Protein AF-A0A6L5Z300-F1 (afdb_monomer_lite)

Structure (mmCIF, N/CA/C/O backbone):
data_AF-A0A6L5Z300-F1
#
_entry.id   AF-A0A6L5Z300-F1
#
loop_
_atom_site.group_PDB
_atom_site.id
_atom_site.type_symbol
_atom_site.label_atom_id
_atom_site.label_alt_id
_atom_site.label_comp_id
_atom_site.label_asym_id
_atom_site.label_entity_id
_atom_site.label_seq_id
_atom_site.pdbx_PDB_ins_code
_atom_site.Cartn_x
_atom_site.Cartn_y
_atom_site.Cartn_z
_atom_site.occupancy
_atom_site.B_iso_or_equiv
_atom_site.auth_seq_id
_atom_site.auth_comp_id
_atom_site.auth_asym_id
_atom_site.auth_atom_id
_atom_site.pdbx_PDB_model_num
ATOM 1 N N . MET A 1 1 ? 49.599 -12.242 38.965 1.00 40.38 1 MET A N 1
ATOM 2 C CA . MET A 1 1 ? 49.206 -11.166 38.032 1.00 40.38 1 MET A CA 1
ATOM 3 C C . MET A 1 1 ? 47.710 -10.921 38.219 1.00 40.38 1 MET A C 1
ATOM 5 O O . MET A 1 1 ? 46.917 -11.765 37.831 1.00 40.38 1 MET A O 1
ATOM 9 N N . ARG A 1 2 ? 47.336 -9.874 38.972 1.00 37.72 2 ARG A N 1
ATOM 10 C CA . ARG A 1 2 ? 45.940 -9.503 39.277 1.00 37.72 2 ARG A CA 1
ATOM 11 C C . ARG A 1 2 ? 45.443 -8.568 38.175 1.00 37.72 2 ARG A C 1
ATOM 13 O O . ARG A 1 2 ? 46.034 -7.514 37.976 1.00 37.72 2 ARG A O 1
ATOM 20 N N . ILE A 1 3 ? 44.390 -8.968 37.476 1.00 44.03 3 ILE A N 1
ATOM 21 C CA . ILE A 1 3 ? 43.647 -8.115 36.544 1.00 44.03 3 ILE A CA 1
ATOM 22 C C . ILE A 1 3 ? 42.813 -7.115 37.351 1.00 44.03 3 ILE A C 1
ATOM 24 O O . ILE A 1 3 ? 42.129 -7.494 38.301 1.00 44.03 3 ILE A O 1
ATOM 28 N N . ALA A 1 4 ? 42.951 -5.834 37.015 1.00 45.03 4 ALA A N 1
ATOM 29 C CA . ALA A 1 4 ? 42.273 -4.726 37.672 1.00 45.03 4 ALA A CA 1
ATOM 30 C C . ALA A 1 4 ? 40.753 -4.804 37.454 1.00 45.03 4 ALA A C 1
ATOM 32 O O . ALA A 1 4 ? 40.287 -5.001 36.334 1.00 45.03 4 ALA A O 1
ATOM 33 N N . SER A 1 5 ? 39.986 -4.616 38.528 1.00 48.28 5 SER A N 1
ATOM 34 C CA . SER A 1 5 ? 38.552 -4.344 38.467 1.00 48.28 5 SER A CA 1
ATOM 35 C C . SER A 1 5 ? 38.343 -2.935 37.914 1.00 48.28 5 SER A C 1
ATOM 37 O O . SER A 1 5 ? 38.751 -1.959 38.546 1.00 48.28 5 SER A O 1
ATOM 39 N N . VAL A 1 6 ? 37.715 -2.819 36.745 1.00 48.78 6 VAL A N 1
ATOM 40 C CA . VAL A 1 6 ? 37.259 -1.525 36.230 1.00 48.78 6 VAL A CA 1
ATOM 41 C C . VAL A 1 6 ? 36.003 -1.135 37.004 1.00 48.78 6 VAL A C 1
ATOM 43 O O . VAL A 1 6 ? 34.907 -1.621 36.738 1.00 48.78 6 VAL A O 1
ATOM 46 N N . SER A 1 7 ? 36.194 -0.287 38.009 1.00 48.06 7 SER A N 1
ATOM 47 C CA . SER A 1 7 ? 35.127 0.410 38.718 1.00 48.06 7 SER A CA 1
ATOM 48 C C . SER A 1 7 ? 34.697 1.635 37.911 1.00 48.06 7 SER A C 1
ATOM 50 O O . SER A 1 7 ? 35.542 2.446 37.542 1.00 48.06 7 SER A O 1
ATOM 52 N N . GLY A 1 8 ? 33.387 1.796 37.715 1.00 52.00 8 GLY A N 1
ATOM 53 C CA . GLY A 1 8 ? 32.777 3.086 37.389 1.00 52.00 8 GLY A CA 1
ATOM 54 C C . GLY A 1 8 ? 32.748 3.451 35.907 1.00 52.00 8 GLY A C 1
ATOM 55 O O . GLY A 1 8 ? 33.462 4.346 35.468 1.00 52.00 8 GLY A O 1
ATOM 56 N N . VAL A 1 9 ? 31.834 2.836 35.159 1.00 49.31 9 VAL A N 1
ATOM 57 C CA . VAL A 1 9 ? 31.136 3.570 34.098 1.00 49.31 9 VAL A CA 1
ATOM 58 C C . VAL A 1 9 ? 29.726 3.788 34.620 1.00 49.31 9 VAL A C 1
ATOM 60 O O . VAL A 1 9 ? 28.900 2.877 34.585 1.00 49.31 9 VAL A O 1
ATOM 63 N N . ASP A 1 10 ? 29.473 4.982 35.152 1.00 55.12 10 ASP A N 1
ATOM 64 C CA . ASP A 1 10 ? 28.114 5.472 35.346 1.00 55.12 10 ASP A CA 1
ATOM 65 C C . ASP A 1 10 ? 27.471 5.555 33.961 1.00 55.12 10 ASP A C 1
ATOM 67 O O . ASP A 1 10 ? 27.659 6.513 33.208 1.00 55.12 10 ASP A O 1
ATOM 71 N N . ALA A 1 11 ? 26.764 4.489 33.583 1.00 53.75 11 ALA A N 1
ATOM 72 C CA . ALA A 1 11 ? 25.943 4.493 32.392 1.00 53.75 11 ALA A CA 1
ATOM 73 C C . ALA A 1 11 ? 24.915 5.621 32.560 1.00 53.75 11 ALA A C 1
ATOM 75 O O . ALA A 1 11 ? 24.211 5.646 33.576 1.00 53.75 11 ALA A O 1
ATOM 76 N N . PRO A 1 12 ? 24.800 6.565 31.610 1.00 51.88 12 PRO A N 1
ATOM 77 C CA . PRO A 1 12 ? 23.760 7.574 31.688 1.00 51.88 12 PRO A CA 1
ATOM 78 C C . PRO A 1 12 ? 22.404 6.864 31.776 1.00 51.88 12 PRO A C 1
ATOM 80 O O . PRO A 1 12 ? 21.976 6.191 30.842 1.00 51.88 12 PRO A O 1
ATOM 83 N N . SER A 1 13 ? 21.715 7.025 32.908 1.00 58.03 13 SER A N 1
ATOM 84 C CA . SER A 1 13 ? 20.406 6.432 33.228 1.00 58.03 13 SER A CA 1
ATOM 85 C C . SER A 1 13 ? 19.246 7.052 32.439 1.00 58.03 13 SER A C 1
ATOM 87 O O . SER A 1 13 ? 18.088 7.021 32.855 1.00 58.03 13 SER A O 1
ATOM 89 N N . LYS A 1 14 ? 19.535 7.610 31.263 1.00 62.31 14 LYS A N 1
ATOM 90 C CA . LYS A 1 14 ? 18.523 8.037 30.308 1.00 62.31 14 LYS A CA 1
ATOM 91 C C . LYS A 1 14 ? 18.257 6.842 29.405 1.00 62.31 14 LYS A C 1
ATOM 93 O O . LYS A 1 14 ? 18.933 6.656 28.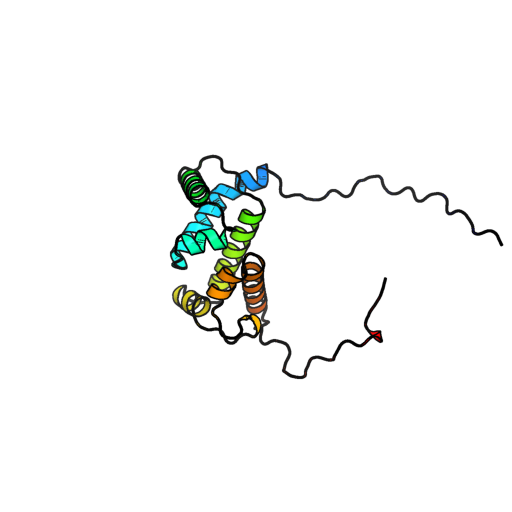398 1.00 62.31 14 LYS A O 1
ATOM 98 N N . GLY A 1 15 ? 17.320 5.992 29.830 1.00 62.97 15 GLY A N 1
ATOM 99 C CA . GLY A 1 15 ? 16.874 4.848 29.037 1.00 62.97 15 GLY A CA 1
ATOM 100 C C . GLY A 1 15 ? 16.622 5.277 27.592 1.00 62.97 15 GLY A C 1
ATOM 101 O O . GLY A 1 15 ? 16.069 6.354 27.358 1.00 62.97 15 GLY A O 1
ATOM 102 N N . ILE A 1 16 ? 17.083 4.472 26.633 1.00 70.69 16 ILE A N 1
ATOM 103 C CA . ILE A 1 16 ? 16.903 4.742 25.204 1.00 70.69 16 ILE A CA 1
ATOM 104 C C . ILE A 1 16 ? 15.407 4.964 24.954 1.00 70.69 16 ILE A C 1
ATOM 106 O O . ILE A 1 16 ? 14.595 4.052 25.103 1.00 70.69 16 ILE A O 1
ATOM 110 N N . GLY A 1 17 ? 15.033 6.200 24.623 1.00 71.31 17 GLY A N 1
ATOM 111 C CA . GLY A 1 17 ? 13.664 6.538 24.262 1.00 71.31 17 GLY A CA 1
ATOM 112 C C . GLY A 1 17 ? 13.376 6.014 22.863 1.00 71.31 17 GLY A C 1
ATOM 113 O O . GLY A 1 17 ? 13.764 6.640 21.882 1.00 71.31 17 GLY A O 1
ATOM 114 N N . TYR A 1 18 ? 12.714 4.864 22.755 1.00 77.00 18 TYR A N 1
ATOM 115 C CA . TYR A 1 18 ? 12.265 4.357 21.462 1.00 77.00 18 TYR A CA 1
ATOM 116 C C . TYR A 1 18 ? 11.039 5.146 20.994 1.00 77.00 18 TYR A C 1
ATOM 118 O O . TYR A 1 18 ? 9.979 5.102 21.625 1.00 77.00 18 TYR A O 1
ATOM 126 N N . HIS A 1 19 ? 11.156 5.843 19.862 1.00 78.19 19 HIS A N 1
ATOM 127 C CA . HIS A 1 19 ? 9.989 6.403 19.186 1.00 78.19 19 HIS A CA 1
ATOM 128 C C . 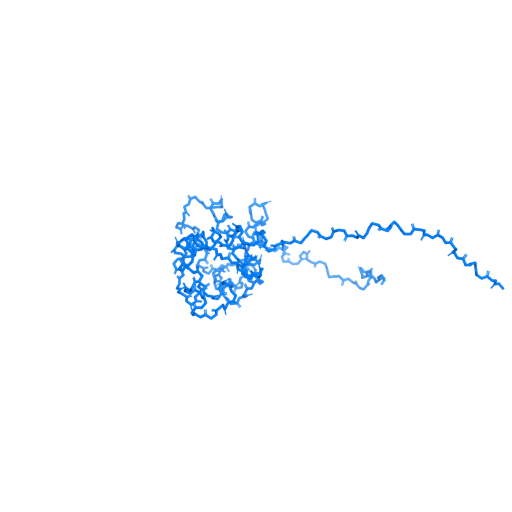HIS A 1 19 ? 9.111 5.257 18.680 1.00 78.19 19 HIS A C 1
ATOM 130 O O . HIS A 1 19 ? 9.474 4.540 17.750 1.00 78.19 19 HIS A O 1
ATOM 136 N N . THR A 1 20 ? 7.956 5.079 19.314 1.00 85.31 20 THR A N 1
ATOM 137 C CA . THR A 1 20 ? 6.983 4.047 18.950 1.00 85.31 20 THR A CA 1
ATOM 138 C C . THR A 1 20 ? 5.793 4.701 18.265 1.00 85.31 20 THR A C 1
ATOM 140 O O . THR A 1 20 ? 5.336 5.755 18.700 1.00 85.31 20 THR A O 1
ATOM 143 N N . ILE A 1 21 ? 5.261 4.067 17.217 1.00 91.81 21 ILE A N 1
ATOM 144 C CA . ILE A 1 21 ? 3.992 4.487 16.611 1.00 91.81 21 ILE A CA 1
ATOM 145 C C . ILE A 1 21 ? 2.883 4.232 17.636 1.00 91.81 21 ILE A C 1
ATOM 147 O O . ILE A 1 21 ? 2.536 3.082 17.921 1.00 91.81 21 ILE A O 1
ATOM 151 N N . SER A 1 22 ? 2.356 5.308 18.216 1.00 94.25 22 SER A N 1
ATOM 152 C CA . SER A 1 22 ? 1.393 5.233 19.312 1.00 94.25 22 SER A CA 1
ATOM 153 C C . SER A 1 22 ? 0.010 4.777 18.831 1.00 94.25 22 SER A C 1
ATOM 155 O O . SER A 1 22 ? -0.304 4.760 17.638 1.00 94.25 22 SER A O 1
ATOM 157 N N . LYS A 1 23 ? -0.872 4.415 19.770 1.00 94.94 23 LYS A N 1
ATOM 158 C CA . LYS A 1 23 ? -2.280 4.137 19.446 1.00 94.94 23 LYS A CA 1
ATOM 159 C C . LYS A 1 23 ? -2.962 5.356 18.809 1.00 94.94 23 LYS A C 1
ATOM 161 O O . LYS A 1 23 ? -3.700 5.173 17.845 1.00 94.94 23 LYS A O 1
ATOM 166 N N . GLU A 1 24 ? -2.672 6.554 19.307 1.00 95.19 24 GLU A N 1
ATOM 167 C CA . GLU A 1 24 ? -3.202 7.820 18.791 1.00 95.19 24 GLU A CA 1
ATOM 168 C C . GLU A 1 24 ? -2.732 8.081 17.351 1.00 95.19 24 GLU A C 1
ATOM 170 O O . GLU A 1 24 ? -3.544 8.400 16.481 1.00 95.19 24 GLU A O 1
ATOM 175 N N . ASP A 1 25 ? -1.452 7.827 17.049 1.00 95.69 25 ASP A N 1
ATOM 176 C CA . ASP A 1 25 ? -0.927 7.919 15.679 1.00 95.69 25 ASP A CA 1
ATOM 177 C C . ASP A 1 25 ? -1.659 6.977 14.723 1.00 95.69 25 ASP A C 1
ATOM 179 O O . ASP A 1 25 ? -2.014 7.356 13.599 1.00 95.69 25 ASP A O 1
ATOM 183 N N . ARG A 1 26 ? -1.916 5.742 15.172 1.00 97.44 26 ARG A N 1
ATOM 184 C CA . ARG A 1 26 ? -2.673 4.764 14.386 1.00 97.44 26 ARG A CA 1
ATOM 185 C C . ARG A 1 26 ? -4.115 5.202 14.195 1.00 97.44 26 ARG A C 1
ATOM 187 O O . ARG A 1 26 ? -4.607 5.118 13.077 1.00 97.44 26 ARG A O 1
ATOM 194 N N . GLU A 1 27 ? -4.794 5.688 15.229 1.00 96.94 27 GLU A N 1
ATOM 195 C CA . GLU A 1 27 ? -6.170 6.198 15.124 1.00 96.94 27 GLU A CA 1
ATOM 196 C C . GLU A 1 27 ? -6.273 7.343 14.115 1.00 96.94 27 GLU A C 1
ATOM 198 O O . GLU A 1 27 ? -7.101 7.300 13.201 1.00 96.94 27 GLU A O 1
ATOM 203 N N . ARG A 1 28 ? -5.362 8.317 14.211 1.00 96.44 28 ARG A N 1
ATOM 204 C CA . ARG A 1 28 ? -5.297 9.474 13.313 1.00 96.44 28 ARG A CA 1
ATOM 205 C C . ARG A 1 28 ? -5.083 9.077 11.849 1.00 96.44 28 ARG A C 1
ATOM 207 O O . ARG A 1 28 ? -5.607 9.736 10.952 1.00 96.44 28 ARG A O 1
ATOM 214 N N . THR A 1 29 ? -4.317 8.017 11.590 1.00 97.19 29 THR A N 1
ATOM 215 C CA . THR A 1 29 ? -3.936 7.595 10.228 1.00 97.19 29 THR A CA 1
ATOM 216 C C . THR A 1 29 ? -4.816 6.488 9.640 1.00 97.19 29 THR A C 1
ATOM 218 O O . THR A 1 29 ? -4.870 6.344 8.420 1.00 97.19 29 THR A O 1
ATOM 221 N N . SER A 1 30 ? -5.563 5.750 10.462 1.00 98.38 30 SER A N 1
ATOM 222 C CA . SER A 1 30 ? -6.336 4.573 10.041 1.00 98.38 30 SER A CA 1
ATOM 223 C C . SER A 1 30 ? -7.434 4.878 9.030 1.00 98.38 30 SER A C 1
ATOM 225 O O . SER A 1 30 ? -7.423 4.347 7.920 1.00 98.38 30 SER A O 1
ATOM 227 N N . ALA A 1 31 ? -8.393 5.734 9.387 1.00 97.75 31 ALA A N 1
ATOM 228 C CA . ALA A 1 31 ? -9.506 6.064 8.501 1.00 97.75 31 ALA A CA 1
ATOM 229 C C . ALA A 1 31 ? -9.059 6.739 7.185 1.00 97.75 31 ALA A C 1
ATOM 231 O O . ALA A 1 31 ? -9.496 6.284 6.125 1.00 97.75 31 ALA A O 1
ATOM 232 N N . PRO A 1 32 ? -8.200 7.784 7.188 1.00 97.56 32 PRO A N 1
ATOM 233 C CA . PRO A 1 32 ? -7.718 8.370 5.938 1.00 97.56 32 PRO A CA 1
ATOM 234 C C . PRO A 1 32 ? -6.852 7.404 5.121 1.00 97.56 32 PRO A C 1
ATOM 236 O O . PRO A 1 32 ? -7.031 7.338 3.906 1.00 97.56 32 PRO A O 1
ATOM 239 N N . GLY A 1 33 ? -5.982 6.616 5.763 1.00 98.19 33 GLY A N 1
ATOM 240 C CA . GLY A 1 33 ? -5.146 5.628 5.081 1.00 98.19 33 GLY A CA 1
ATOM 241 C C . GLY A 1 33 ? -5.974 4.571 4.354 1.00 98.19 33 GLY A C 1
ATOM 242 O O . GLY A 1 33 ? -5.702 4.267 3.196 1.00 98.19 33 GLY A O 1
ATOM 243 N N . LEU A 1 34 ? -7.040 4.071 4.985 1.00 98.38 34 LEU A N 1
ATOM 244 C CA . LEU A 1 34 ? -7.912 3.073 4.371 1.00 98.38 34 LEU A CA 1
ATOM 245 C C . LEU A 1 34 ? -8.717 3.632 3.188 1.00 98.38 34 LEU A C 1
ATOM 247 O O . LEU A 1 34 ? -8.913 2.929 2.198 1.00 98.38 34 LEU A O 1
ATOM 251 N N . ARG A 1 35 ? -9.158 4.897 3.264 1.00 98.31 35 ARG A N 1
ATOM 252 C CA . ARG A 1 35 ? -9.806 5.570 2.126 1.00 98.31 35 ARG A CA 1
ATOM 253 C C . ARG A 1 35 ? -8.838 5.721 0.956 1.00 98.31 35 ARG A C 1
ATOM 255 O O . ARG A 1 35 ? -9.189 5.342 -0.152 1.00 98.31 35 ARG A O 1
ATOM 262 N N . ALA A 1 36 ? -7.619 6.196 1.206 1.00 98.56 36 ALA A N 1
ATOM 263 C CA . ALA A 1 36 ? -6.609 6.340 0.159 1.00 98.56 36 ALA A CA 1
ATOM 264 C C . ALA A 1 36 ? -6.232 4.987 -0.468 1.00 98.56 36 ALA A C 1
ATOM 266 O O . ALA A 1 36 ? -6.182 4.868 -1.689 1.00 98.56 36 ALA A O 1
ATOM 267 N N . PHE A 1 37 ? -6.044 3.949 0.356 1.00 98.75 37 PHE A N 1
ATOM 268 C CA . PHE A 1 37 ? -5.823 2.583 -0.120 1.00 98.75 37 PHE A CA 1
ATOM 269 C C . PHE A 1 37 ? -6.958 2.107 -1.028 1.00 98.75 37 PHE A C 1
ATOM 271 O O . PHE A 1 37 ? -6.685 1.548 -2.084 1.00 98.75 37 PHE A O 1
ATOM 278 N N . ARG A 1 38 ? -8.221 2.333 -0.641 1.00 98.25 38 ARG A N 1
ATOM 279 C CA . ARG A 1 38 ? -9.374 1.934 -1.452 1.00 98.25 38 ARG A CA 1
ATOM 280 C C . ARG A 1 38 ? -9.353 2.607 -2.823 1.00 98.25 38 ARG A C 1
ATOM 282 O O . ARG A 1 38 ? -9.503 1.903 -3.811 1.00 98.25 38 ARG A O 1
ATOM 289 N N . GLU A 1 39 ? -9.145 3.920 -2.878 1.00 98.50 39 GLU A N 1
ATOM 290 C CA . GLU A 1 39 ? -9.095 4.657 -4.149 1.00 98.50 39 GLU A CA 1
ATOM 291 C C . GLU A 1 39 ? -7.968 4.142 -5.058 1.00 98.50 39 GLU A C 1
ATOM 293 O O . GLU A 1 39 ? -8.165 3.949 -6.254 1.00 98.50 39 GLU A O 1
ATOM 298 N N . ILE A 1 40 ? -6.793 3.849 -4.492 1.00 98.62 40 ILE A N 1
ATOM 299 C CA . ILE A 1 40 ? -5.672 3.259 -5.240 1.00 98.62 40 ILE A CA 1
ATOM 300 C C . ILE A 1 40 ? -6.004 1.839 -5.701 1.00 98.62 40 ILE A C 1
ATOM 302 O O . ILE A 1 40 ? -5.730 1.482 -6.842 1.00 98.62 40 ILE A O 1
ATOM 306 N N . ALA A 1 41 ? -6.612 1.024 -4.842 1.00 98.38 41 ALA A N 1
ATOM 307 C CA . ALA A 1 41 ? -7.020 -0.330 -5.190 1.00 98.38 41 ALA A CA 1
ATOM 308 C C . ALA A 1 41 ? -8.085 -0.344 -6.298 1.00 98.38 41 ALA A C 1
ATOM 310 O O . ALA A 1 41 ? -8.039 -1.211 -7.168 1.00 98.38 41 ALA A O 1
ATOM 311 N N . ASP A 1 42 ? -9.013 0.618 -6.288 1.00 98.31 42 ASP A N 1
ATOM 312 C CA . ASP A 1 42 ? -10.001 0.821 -7.350 1.00 98.31 42 ASP A CA 1
ATOM 313 C C . ASP A 1 42 ? -9.296 1.169 -8.676 1.00 98.31 42 ASP A C 1
ATOM 315 O O . ASP A 1 42 ? -9.565 0.535 -9.695 1.00 98.31 42 ASP A O 1
ATOM 319 N N . ARG A 1 43 ? -8.314 2.081 -8.655 1.00 97.69 43 ARG A N 1
ATOM 320 C CA . ARG A 1 43 ? -7.488 2.453 -9.824 1.00 97.69 43 ARG A CA 1
ATOM 321 C C . ARG A 1 43 ? -6.652 1.301 -10.370 1.00 97.69 43 ARG A C 1
ATOM 323 O O . ARG A 1 43 ? -6.575 1.088 -11.576 1.00 97.69 43 ARG A O 1
ATOM 330 N N . PHE A 1 44 ? -6.068 0.508 -9.479 1.00 97.69 44 PHE A N 1
ATOM 331 C CA . PHE A 1 44 ? -5.354 -0.714 -9.835 1.00 97.69 44 PHE A CA 1
ATOM 332 C C . PHE A 1 44 ? -6.299 -1.820 -10.320 1.00 97.69 44 PHE A C 1
ATOM 334 O O . PHE A 1 44 ? -5.832 -2.820 -10.861 1.00 97.69 44 PHE A O 1
ATOM 341 N N . GLY A 1 45 ? -7.617 -1.655 -10.184 1.00 97.25 45 GLY A N 1
ATOM 342 C CA . GLY A 1 45 ? -8.613 -2.645 -10.582 1.00 97.25 45 GLY A CA 1
ATOM 343 C C . GLY A 1 45 ? -8.538 -3.922 -9.749 1.00 97.25 45 GLY A C 1
ATOM 344 O O . GLY A 1 45 ? -8.751 -5.002 -10.291 1.00 97.25 45 GLY A O 1
ATOM 345 N N . LEU A 1 46 ? -8.187 -3.807 -8.465 1.00 98.19 46 LEU A N 1
ATOM 346 C CA . LEU A 1 46 ? -8.084 -4.946 -7.557 1.00 98.19 46 LEU A CA 1
ATOM 347 C C . LEU A 1 46 ? -9.467 -5.449 -7.152 1.00 98.19 46 LEU A C 1
ATOM 349 O O . LEU A 1 46 ? -10.330 -4.669 -6.730 1.00 98.19 46 LEU A O 1
ATOM 353 N N . SER A 1 47 ? -9.638 -6.762 -7.183 1.00 98.25 47 SER A N 1
ATOM 354 C CA . SER A 1 47 ? -10.755 -7.474 -6.572 1.00 98.25 47 SER A CA 1
ATOM 355 C C . SER A 1 47 ? -10.743 -7.344 -5.045 1.00 98.25 47 SER A C 1
ATOM 357 O O . SER A 1 47 ? -9.763 -6.939 -4.420 1.00 98.25 47 SER A O 1
ATOM 359 N N . GLU A 1 48 ? -11.855 -7.704 -4.408 1.00 98.31 48 GLU A N 1
ATOM 360 C CA . GLU A 1 48 ? -11.947 -7.705 -2.945 1.00 98.31 48 GLU A CA 1
ATOM 361 C C . GLU A 1 48 ? -10.947 -8.670 -2.291 1.00 98.31 48 GLU A C 1
ATOM 36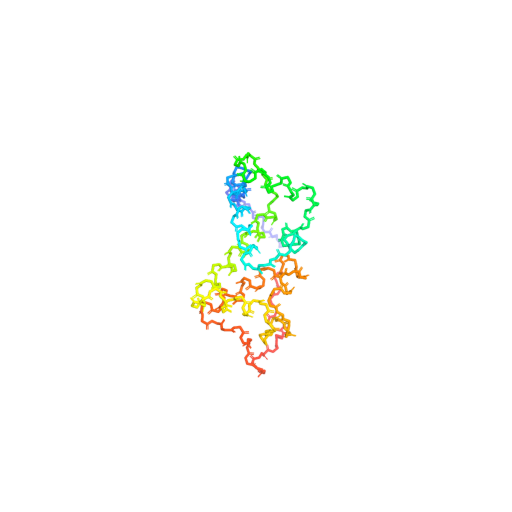3 O O . GLU A 1 48 ? -10.339 -8.322 -1.281 1.00 98.31 48 GLU A O 1
ATOM 368 N N . ALA A 1 49 ? -10.746 -9.851 -2.882 1.00 98.31 49 ALA A N 1
ATOM 369 C CA . ALA A 1 49 ? -9.797 -10.843 -2.379 1.00 98.31 49 ALA A CA 1
ATOM 370 C C . ALA A 1 49 ? -8.358 -10.303 -2.414 1.00 98.31 49 ALA A C 1
ATOM 372 O O . ALA A 1 49 ? -7.646 -10.383 -1.417 1.00 98.31 49 ALA A O 1
ATOM 373 N N . GLU A 1 50 ? -7.965 -9.664 -3.516 1.00 98.56 50 GLU A N 1
ATOM 374 C CA . GLU A 1 50 ? -6.651 -9.027 -3.651 1.00 98.56 50 GLU A CA 1
ATOM 375 C C . GLU A 1 50 ? -6.476 -7.875 -2.654 1.00 98.56 50 GLU A C 1
ATOM 377 O O . GLU A 1 50 ? -5.430 -7.749 -2.022 1.00 98.56 50 GLU A O 1
ATOM 382 N N . ARG A 1 51 ? -7.517 -7.060 -2.431 1.00 98.56 51 ARG A N 1
ATOM 383 C CA . ARG A 1 51 ? -7.478 -6.002 -1.406 1.00 98.56 51 ARG A CA 1
ATOM 384 C C . ARG A 1 51 ? -7.256 -6.566 -0.010 1.00 98.56 51 ARG A C 1
ATOM 386 O O . ARG A 1 51 ? -6.485 -5.991 0.750 1.00 98.56 51 ARG A O 1
ATOM 393 N N . ILE A 1 52 ? -7.951 -7.647 0.339 1.00 98.50 52 ILE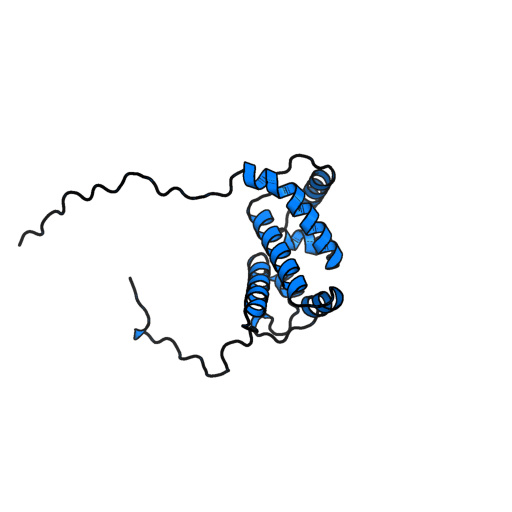 A N 1
ATOM 394 C CA . ILE A 1 52 ? -7.797 -8.321 1.633 1.00 98.50 52 ILE A CA 1
ATOM 395 C C . ILE A 1 52 ? -6.366 -8.850 1.777 1.00 98.50 52 ILE A C 1
ATOM 397 O O . ILE A 1 52 ? -5.720 -8.548 2.778 1.00 98.50 52 ILE A O 1
ATOM 401 N N . SER A 1 53 ? -5.843 -9.519 0.749 1.00 98.06 53 SER A N 1
ATOM 402 C CA . SER A 1 53 ? -4.463 -10.013 0.727 1.00 98.06 53 SER A CA 1
ATOM 403 C C . SER A 1 53 ? -3.441 -8.890 0.951 1.00 98.06 53 SER A C 1
ATOM 405 O O . SER A 1 53 ? -2.628 -8.952 1.879 1.00 98.06 53 SER A O 1
ATOM 407 N N . LEU A 1 54 ? -3.550 -7.776 0.214 1.00 98.38 54 LEU A N 1
ATOM 408 C CA . LEU A 1 54 ? -2.642 -6.635 0.388 1.00 98.38 54 LEU A CA 1
ATOM 409 C C . LEU A 1 54 ? -2.736 -5.986 1.777 1.00 98.38 54 LEU A C 1
ATOM 411 O O . LEU A 1 54 ? -1.762 -5.393 2.241 1.00 98.38 54 LEU A O 1
ATOM 415 N N . LEU A 1 55 ? -3.877 -6.099 2.463 1.00 98.50 55 LEU A N 1
ATOM 416 C CA . LEU A 1 55 ? -4.074 -5.581 3.821 1.00 98.50 55 LEU A CA 1
ATOM 417 C C . LEU A 1 55 ? -3.591 -6.530 4.933 1.00 98.50 55 LEU A C 1
ATOM 419 O O . LEU A 1 55 ? -3.666 -6.148 6.105 1.00 98.50 55 LEU A O 1
ATOM 423 N N . GLY A 1 56 ? -3.067 -7.709 4.584 1.00 97.75 56 GLY A N 1
ATOM 424 C CA . GLY A 1 56 ? -2.579 -8.710 5.539 1.00 97.75 56 GLY A CA 1
ATOM 425 C C . GLY A 1 56 ? -3.658 -9.695 5.988 1.00 97.75 56 GLY A C 1
ATOM 426 O O . GLY A 1 56 ? -3.722 -10.039 7.165 1.00 97.75 56 GLY A O 1
ATOM 427 N N . ASP A 1 57 ? -4.537 -10.086 5.067 1.00 97.69 57 ASP A N 1
ATOM 428 C CA . ASP A 1 57 ? -5.559 -11.122 5.252 1.00 97.69 57 ASP A CA 1
ATOM 429 C C . ASP A 1 57 ? -6.511 -10.927 6.453 1.00 97.69 57 ASP A C 1
ATOM 431 O O . ASP A 1 57 ? -6.822 -11.886 7.172 1.00 97.69 57 ASP A O 1
ATOM 435 N N . PRO A 1 58 ? -7.048 -9.712 6.706 1.00 98.12 58 PRO A N 1
ATOM 436 C CA . PRO A 1 58 ? -8.115 -9.571 7.684 1.00 98.12 58 PRO A CA 1
ATOM 437 C C . PRO A 1 58 ? -9.337 -10.393 7.253 1.00 98.12 58 PRO A C 1
ATOM 439 O O . PRO A 1 58 ? -9.690 -10.452 6.075 1.00 98.12 58 PRO A O 1
ATOM 442 N N . GLY A 1 59 ? -10.060 -10.955 8.225 1.00 98.50 59 GLY A N 1
ATOM 443 C CA . GLY A 1 59 ? -11.332 -11.620 7.945 1.00 98.50 59 GLY A CA 1
ATOM 444 C C . GLY A 1 59 ? -12.285 -10.712 7.154 1.00 98.50 59 GLY A C 1
ATOM 445 O O . GLY A 1 59 ? -12.366 -9.507 7.400 1.00 98.50 59 GLY A O 1
ATOM 446 N N . ARG A 1 60 ? -13.042 -11.283 6.212 1.00 98.19 60 ARG A N 1
ATOM 447 C CA . ARG A 1 60 ? -13.903 -10.524 5.284 1.00 98.19 60 ARG A CA 1
ATOM 448 C C . ARG A 1 60 ? -14.870 -9.564 5.993 1.00 98.19 60 ARG A C 1
ATOM 450 O O . ARG A 1 60 ? -15.025 -8.413 5.590 1.00 98.19 60 ARG A O 1
ATOM 457 N N . SER A 1 61 ? -15.480 -9.996 7.098 1.00 98.25 61 SER A N 1
ATOM 458 C CA . SER A 1 61 ? -16.351 -9.149 7.928 1.00 98.25 61 SER A CA 1
ATOM 459 C C . SER A 1 61 ? -15.601 -7.970 8.560 1.00 98.25 61 SER A C 1
ATOM 461 O O . SER A 1 61 ? -16.117 -6.850 8.577 1.00 98.25 61 SER A O 1
ATOM 463 N N . THR A 1 62 ? -14.370 -8.196 9.025 1.00 98.50 62 THR A N 1
ATOM 464 C CA . THR A 1 62 ? -13.466 -7.167 9.554 1.00 98.50 62 THR A CA 1
ATOM 465 C C . THR A 1 62 ? -13.124 -6.139 8.479 1.00 98.50 62 THR A C 1
ATOM 467 O O . THR A 1 62 ? -13.288 -4.943 8.716 1.00 98.50 62 THR A O 1
ATOM 470 N N . TYR A 1 63 ? -12.753 -6.590 7.276 1.00 98.62 63 TYR A N 1
ATOM 471 C CA . TYR A 1 63 ? -12.500 -5.720 6.124 1.00 98.62 63 TYR A CA 1
ATOM 472 C C . TYR A 1 63 ? -13.701 -4.809 5.820 1.00 98.62 63 TYR A C 1
ATOM 474 O O . TYR A 1 63 ? -13.562 -3.583 5.772 1.00 98.62 63 TYR A O 1
ATOM 482 N N . HIS A 1 64 ? -14.905 -5.378 5.696 1.00 98.38 64 HIS A N 1
ATOM 483 C CA . HIS A 1 64 ? -16.115 -4.591 5.442 1.00 98.38 64 HIS A CA 1
ATOM 484 C C . HIS A 1 64 ? -16.430 -3.613 6.579 1.00 98.38 64 HIS A C 1
ATOM 486 O O . HIS A 1 64 ? -16.824 -2.471 6.324 1.00 98.38 64 HIS A O 1
ATOM 492 N N . GLN A 1 65 ? -16.242 -4.028 7.836 1.00 98.44 65 GLN A N 1
ATOM 493 C CA . GLN A 1 65 ? -16.442 -3.154 8.989 1.00 98.44 65 GLN A CA 1
ATOM 494 C C . GLN A 1 65 ? -15.473 -1.964 8.956 1.00 98.44 65 GLN A C 1
ATOM 496 O O . GLN A 1 65 ? -15.898 -0.827 9.186 1.00 98.44 65 GLN A O 1
ATOM 501 N N . TRP A 1 66 ? -14.195 -2.205 8.658 1.00 98.56 66 TRP A N 1
ATOM 502 C CA . TRP A 1 66 ? -13.185 -1.158 8.524 1.00 98.56 66 TRP A CA 1
ATOM 503 C C . TRP A 1 66 ? -13.539 -0.184 7.400 1.00 98.56 66 TRP A C 1
ATOM 505 O O . TRP A 1 66 ? -13.584 1.023 7.643 1.00 98.56 66 TRP A O 1
ATOM 515 N N . MET A 1 67 ? -13.891 -0.689 6.211 1.00 98.19 67 MET A N 1
ATOM 516 C CA . MET A 1 67 ? -14.297 0.143 5.070 1.00 98.19 67 MET A CA 1
ATOM 517 C C . MET A 1 67 ? -15.523 1.002 5.389 1.00 98.19 67 MET A C 1
ATOM 519 O O . MET A 1 67 ? -15.543 2.199 5.088 1.00 98.19 67 MET A O 1
ATOM 523 N N . LYS A 1 68 ? -16.527 0.426 6.061 1.00 98.06 68 LYS A N 1
ATOM 524 C CA . LYS A 1 68 ? -17.718 1.158 6.507 1.00 98.06 68 LYS A CA 1
ATOM 525 C C . LYS A 1 68 ? -17.356 2.280 7.484 1.00 98.06 68 LYS A C 1
ATOM 527 O O . LYS A 1 68 ? -17.768 3.419 7.272 1.00 98.06 68 LYS A O 1
ATOM 532 N N . LYS A 1 69 ? -16.566 1.981 8.523 1.00 98.12 69 LYS A N 1
ATOM 533 C CA . LYS A 1 69 ? -16.121 2.975 9.517 1.00 98.12 69 LYS A CA 1
ATOM 534 C C . LYS A 1 69 ? -15.307 4.099 8.875 1.00 98.12 69 LYS A C 1
ATOM 536 O O . LYS A 1 69 ? -15.565 5.263 9.165 1.00 98.12 69 LYS A O 1
ATOM 541 N N . ALA A 1 70 ? -14.382 3.767 7.974 1.00 97.44 70 ALA A N 1
ATOM 542 C CA . ALA A 1 70 ? -13.550 4.749 7.285 1.00 97.44 70 ALA A CA 1
ATOM 543 C C . ALA A 1 70 ? -14.365 5.680 6.373 1.00 97.44 70 ALA A C 1
ATOM 545 O O . ALA A 1 70 ? -14.089 6.882 6.338 1.00 97.44 70 ALA A O 1
ATOM 546 N N . ARG A 1 71 ? -15.383 5.153 5.672 1.00 96.00 71 ARG A N 1
ATOM 547 C CA . ARG A 1 71 ? -16.318 5.945 4.850 1.00 96.00 71 ARG A CA 1
ATOM 548 C C . ARG A 1 71 ? -17.167 6.890 5.696 1.00 96.00 71 ARG A C 1
ATOM 550 O O . ARG A 1 71 ? -17.338 8.045 5.338 1.00 96.00 71 ARG A O 1
ATOM 557 N N . GLU A 1 72 ? -17.677 6.400 6.820 1.00 96.31 72 GLU A N 1
ATOM 558 C CA . GLU A 1 72 ? -18.531 7.160 7.743 1.00 96.31 72 GLU A CA 1
ATOM 559 C C . GLU A 1 72 ? -17.729 8.054 8.704 1.00 96.31 72 GLU A C 1
ATOM 561 O O . GLU A 1 72 ? -18.302 8.611 9.633 1.00 96.31 72 GLU A O 1
ATOM 566 N N . GLN A 1 73 ? -16.408 8.167 8.507 1.00 92.50 73 GLN A N 1
ATOM 567 C CA . GLN A 1 73 ? -15.497 8.967 9.336 1.00 92.50 73 GLN A CA 1
ATOM 568 C C . GLN A 1 73 ? -15.598 8.653 10.841 1.00 92.50 73 GLN A C 1
ATOM 570 O O . GLN A 1 73 ? -15.414 9.518 11.693 1.00 92.50 73 GLN A O 1
ATOM 575 N N . ARG A 1 74 ? -15.877 7.390 11.179 1.00 93.69 74 ARG A N 1
ATOM 576 C CA . ARG A 1 74 ? -15.941 6.916 12.565 1.00 93.69 74 ARG A CA 1
ATOM 577 C C . ARG A 1 74 ? -14.553 6.549 13.083 1.00 93.69 74 ARG A C 1
ATOM 579 O O . ARG A 1 74 ? -13.661 6.220 12.301 1.00 93.69 74 ARG A O 1
ATOM 586 N N . SER A 1 75 ? -14.405 6.541 14.410 1.00 91.88 75 SER A N 1
ATOM 587 C CA . SER A 1 75 ? -13.174 6.077 15.059 1.00 91.88 75 SER A CA 1
ATOM 588 C C . SER A 1 75 ? -12.824 4.649 14.616 1.00 91.88 75 SER A C 1
ATOM 590 O O . SER A 1 75 ? -13.667 3.740 14.610 1.00 91.88 75 SER A O 1
ATOM 592 N N . LEU A 1 76 ? -11.573 4.479 14.196 1.00 96.69 76 LEU A N 1
ATOM 593 C CA . LEU A 1 76 ? -11.003 3.248 13.674 1.00 96.69 76 LEU A CA 1
ATOM 594 C C . LEU A 1 76 ? -9.529 3.208 14.071 1.00 96.69 76 LEU A C 1
ATOM 596 O O . LEU A 1 76 ? -8.790 4.143 13.782 1.00 96.69 76 LEU A O 1
ATOM 600 N N . THR A 1 77 ? -9.100 2.100 14.661 1.00 98.06 77 THR A N 1
ATOM 601 C CA . THR A 1 77 ? -7.687 1.819 14.920 1.00 98.06 77 THR A CA 1
ATOM 602 C C . THR A 1 77 ? -7.330 0.535 14.191 1.00 98.06 77 THR A C 1
ATOM 604 O O . THR A 1 77 ? -7.778 -0.544 14.57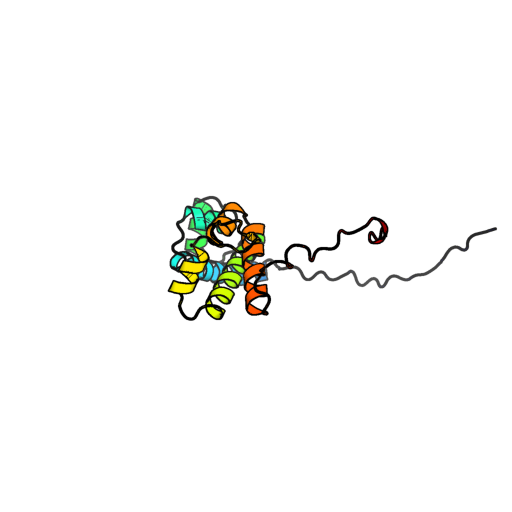7 1.00 98.06 77 THR A O 1
ATOM 607 N N . LEU A 1 78 ? -6.560 0.645 13.114 1.00 98.44 78 LEU A N 1
ATOM 608 C CA . LEU A 1 78 ? -6.042 -0.509 12.392 1.00 98.44 78 LEU A CA 1
ATOM 609 C C . LEU A 1 78 ? -4.834 -1.118 13.127 1.00 98.44 78 LEU A C 1
ATOM 611 O O . LEU A 1 78 ? -4.115 -0.404 13.842 1.00 98.44 78 LEU A O 1
ATOM 615 N N . PRO A 1 79 ? -4.573 -2.425 12.939 1.00 98.06 79 PRO A N 1
ATOM 616 C CA . PRO A 1 79 ? -3.303 -3.031 13.317 1.00 98.06 79 PRO A CA 1
ATOM 617 C C . PRO A 1 79 ? -2.120 -2.289 12.684 1.00 98.06 79 PRO A C 1
ATOM 619 O O . PRO A 1 79 ? -2.229 -1.736 11.588 1.00 98.06 79 PRO A O 1
ATOM 622 N N . LEU A 1 80 ? -0.971 -2.289 13.371 1.00 97.19 80 LEU A N 1
ATOM 623 C CA . LEU A 1 80 ? 0.226 -1.608 12.866 1.00 97.19 80 LEU A CA 1
ATOM 624 C C . LEU A 1 80 ? 0.680 -2.200 11.523 1.00 97.19 80 LEU A C 1
ATOM 626 O O . LEU A 1 80 ? 0.959 -1.443 10.602 1.00 97.19 80 LEU A O 1
ATOM 630 N N . ASP A 1 81 ? 0.679 -3.528 11.395 1.00 97.69 81 ASP A N 1
ATOM 631 C CA . ASP A 1 81 ? 1.025 -4.219 10.147 1.00 97.69 81 ASP A CA 1
ATOM 632 C C . ASP A 1 81 ? 0.166 -3.747 8.959 1.00 97.69 81 ASP A C 1
ATOM 634 O O . ASP A 1 81 ? 0.694 -3.335 7.927 1.00 97.69 81 ASP A O 1
ATOM 638 N N . THR A 1 82 ? -1.158 -3.672 9.134 1.00 98.56 82 THR A N 1
ATOM 639 C CA . THR A 1 82 ? -2.076 -3.157 8.106 1.00 98.56 82 THR A CA 1
ATOM 640 C C . THR A 1 82 ? -1.729 -1.720 7.700 1.00 98.56 82 THR A C 1
ATOM 642 O O . THR A 1 82 ? -1.743 -1.395 6.514 1.00 98.56 82 THR A O 1
ATOM 645 N N . LEU A 1 83 ? -1.374 -0.850 8.652 1.00 98.50 83 LEU A N 1
ATOM 646 C CA . LEU A 1 83 ? -0.945 0.521 8.345 1.00 98.50 83 LEU A CA 1
ATOM 647 C C . LEU A 1 83 ? 0.383 0.563 7.582 1.00 98.50 83 LEU A C 1
ATOM 649 O O . LEU A 1 83 ? 0.532 1.373 6.666 1.00 98.50 83 LEU A O 1
ATOM 653 N N . LEU A 1 84 ? 1.336 -0.308 7.921 1.00 98.25 84 LEU A N 1
ATOM 654 C CA . LEU A 1 84 ? 2.608 -0.415 7.204 1.00 98.25 84 LEU A CA 1
ATOM 655 C C . LEU A 1 84 ? 2.400 -0.910 5.766 1.00 98.25 84 LEU A C 1
ATOM 657 O O . LEU A 1 84 ? 3.017 -0.378 4.843 1.00 98.25 84 LEU A O 1
ATOM 661 N N . ARG A 1 85 ? 1.474 -1.848 5.546 1.00 98.69 85 ARG A N 1
ATOM 662 C CA . ARG A 1 85 ? 1.080 -2.310 4.204 1.00 98.69 85 ARG A CA 1
ATOM 663 C C . ARG A 1 85 ? 0.393 -1.217 3.390 1.00 98.69 85 ARG A C 1
ATOM 665 O O . ARG A 1 85 ? 0.768 -0.987 2.243 1.00 98.69 85 ARG A O 1
ATOM 672 N N . ILE A 1 86 ? -0.537 -0.475 3.995 1.00 98.69 86 ILE A N 1
ATOM 673 C CA . ILE A 1 86 ? -1.151 0.706 3.365 1.00 98.69 86 ILE A CA 1
ATOM 674 C C . ILE A 1 86 ? -0.070 1.728 2.987 1.00 98.69 86 ILE A C 1
ATOM 676 O O . ILE A 1 86 ? -0.067 2.233 1.867 1.00 98.69 86 ILE A O 1
ATOM 680 N N . SER A 1 87 ? 0.886 1.998 3.881 1.00 98.50 87 SER A N 1
ATOM 681 C CA . SER A 1 87 ? 2.031 2.876 3.602 1.00 98.50 87 SER A CA 1
ATOM 682 C C . SER A 1 87 ? 2.868 2.379 2.419 1.00 98.50 87 SER A C 1
ATOM 684 O O . SER A 1 87 ? 3.282 3.183 1.581 1.00 98.50 87 SER A O 1
ATOM 686 N N . ALA A 1 88 ? 3.096 1.067 2.305 1.00 98.62 88 ALA A N 1
ATOM 687 C CA . ALA A 1 88 ? 3.799 0.483 1.167 1.00 98.62 88 ALA A CA 1
ATOM 688 C C . ALA A 1 88 ? 3.045 0.707 -0.153 1.00 98.62 88 ALA A C 1
ATOM 690 O O . ALA A 1 88 ? 3.644 1.206 -1.104 1.00 98.62 88 ALA A O 1
ATOM 691 N N . VAL A 1 89 ? 1.734 0.445 -0.186 1.00 98.62 89 VAL A N 1
ATOM 692 C CA . VAL A 1 89 ? 0.882 0.672 -1.369 1.00 98.62 89 VAL A CA 1
ATOM 693 C C . VAL A 1 89 ? 0.853 2.149 -1.772 1.00 98.62 89 VAL A C 1
ATOM 695 O O . VAL A 1 89 ? 1.002 2.467 -2.950 1.00 98.62 89 VAL A O 1
ATOM 698 N N . LEU A 1 90 ? 0.736 3.065 -0.805 1.00 98.69 90 LEU A N 1
ATOM 699 C CA . LEU A 1 90 ? 0.806 4.508 -1.062 1.00 98.69 90 LEU A CA 1
ATOM 700 C C . LEU A 1 90 ? 2.160 4.912 -1.662 1.00 98.69 90 LEU A C 1
ATOM 702 O O . LEU A 1 90 ? 2.210 5.719 -2.589 1.00 98.69 90 LEU A O 1
ATOM 706 N N . GLY A 1 91 ? 3.254 4.343 -1.149 1.00 98.12 91 GLY A N 1
ATOM 707 C CA . GLY A 1 91 ? 4.601 4.562 -1.672 1.00 98.12 91 GLY A CA 1
ATOM 708 C C . GLY A 1 91 ? 4.763 4.075 -3.112 1.00 98.12 91 GLY A C 1
ATOM 709 O O . GLY A 1 91 ? 5.291 4.813 -3.940 1.00 98.12 91 GLY A O 1
ATOM 710 N N . ILE A 1 92 ? 4.254 2.879 -3.420 1.00 98.38 92 ILE A N 1
ATOM 711 C CA . ILE A 1 92 ? 4.247 2.308 -4.777 1.00 98.38 92 ILE A CA 1
ATOM 712 C C . ILE A 1 92 ? 3.464 3.215 -5.725 1.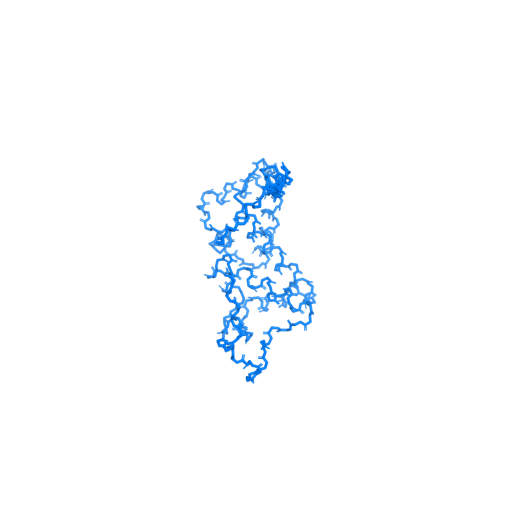00 98.38 92 ILE A C 1
ATOM 714 O O . ILE A 1 92 ? 4.005 3.644 -6.740 1.00 98.38 92 ILE A O 1
ATOM 718 N N . TYR A 1 93 ? 2.226 3.573 -5.373 1.00 98.38 93 TYR A N 1
ATOM 719 C CA . TYR A 1 93 ? 1.390 4.445 -6.201 1.00 98.38 93 TYR A CA 1
ATOM 720 C C . TYR A 1 93 ? 2.052 5.803 -6.462 1.00 98.38 93 TYR A C 1
ATOM 722 O O . TYR A 1 93 ? 2.074 6.282 -7.597 1.00 98.38 93 TYR A O 1
ATOM 730 N N . LYS A 1 94 ? 2.646 6.405 -5.424 1.00 97.81 94 LYS A N 1
ATOM 731 C CA . LYS A 1 94 ? 3.396 7.657 -5.556 1.00 97.81 94 LYS A CA 1
ATOM 732 C C . LYS A 1 94 ? 4.568 7.508 -6.526 1.00 97.81 94 LYS A C 1
ATOM 734 O O . LYS A 1 94 ? 4.755 8.379 -7.365 1.00 97.81 94 LYS A O 1
ATOM 739 N N . ALA A 1 95 ? 5.364 6.447 -6.401 1.00 97.12 95 ALA A N 1
ATOM 740 C CA . ALA A 1 95 ? 6.525 6.245 -7.261 1.00 97.12 95 ALA A CA 1
ATOM 741 C C . ALA A 1 95 ? 6.112 6.015 -8.723 1.00 97.12 95 ALA A C 1
ATOM 743 O O . ALA A 1 95 ? 6.688 6.631 -9.614 1.00 97.12 95 ALA A O 1
ATOM 744 N N . LEU A 1 96 ? 5.059 5.227 -8.962 1.00 97.06 96 LEU A N 1
ATOM 745 C CA . LEU A 1 96 ? 4.471 5.055 -10.292 1.00 97.06 96 LEU A CA 1
ATOM 746 C C . LEU A 1 96 ? 4.001 6.391 -10.885 1.00 97.06 96 LEU A C 1
ATOM 748 O O . LEU A 1 96 ? 4.320 6.702 -12.024 1.00 97.06 96 LEU A O 1
ATOM 752 N N . SER A 1 97 ? 3.321 7.223 -10.093 1.00 96.56 97 SER A N 1
ATOM 753 C CA . SER A 1 97 ? 2.838 8.540 -10.544 1.00 96.56 97 SER A CA 1
ATOM 754 C C . SER A 1 97 ? 3.962 9.530 -10.881 1.00 96.56 97 SER A C 1
ATOM 756 O O . SER A 1 97 ? 3.705 10.549 -11.510 1.00 96.56 97 SER A O 1
ATOM 758 N N . ILE A 1 98 ? 5.188 9.280 -10.412 1.00 96.06 98 ILE A N 1
ATOM 759 C CA . ILE A 1 98 ? 6.374 10.088 -10.734 1.00 96.06 98 ILE A CA 1
ATOM 760 C C . ILE A 1 98 ? 7.084 9.538 -11.975 1.00 96.06 98 ILE A C 1
ATOM 762 O O . ILE A 1 98 ? 7.612 10.311 -12.766 1.00 96.06 98 ILE A O 1
ATOM 766 N N . LEU A 1 99 ? 7.151 8.211 -12.106 1.00 94.50 99 LEU A N 1
ATOM 767 C CA . LEU A 1 99 ? 7.918 7.531 -13.151 1.00 94.50 99 LEU A CA 1
ATOM 768 C C . LEU A 1 99 ? 7.207 7.492 -14.507 1.00 94.50 99 LEU A C 1
ATOM 770 O O . LEU A 1 99 ? 7.881 7.372 -15.525 1.00 94.50 99 LEU A O 1
ATOM 774 N N . PHE A 1 100 ? 5.877 7.566 -14.522 1.00 95.19 100 PHE A N 1
ATOM 775 C CA . PHE A 1 100 ? 5.073 7.440 -15.735 1.00 95.19 100 PHE A CA 1
ATOM 776 C C . PHE A 1 100 ? 4.295 8.724 -16.017 1.00 95.19 100 PHE A C 1
ATOM 778 O O . PHE A 1 100 ? 3.789 9.363 -15.095 1.00 95.19 100 PHE A O 1
ATOM 785 N N . GLU A 1 101 ? 4.171 9.079 -17.298 1.00 93.38 101 GLU A N 1
ATOM 786 C CA . GLU A 1 101 ? 3.417 10.262 -17.733 1.00 93.38 101 GLU A CA 1
ATOM 787 C C . GLU A 1 101 ? 1.908 10.055 -17.572 1.00 93.38 101 GLU A C 1
ATOM 789 O O . GLU A 1 101 ? 1.175 10.990 -17.240 1.00 93.38 101 GLU A O 1
ATOM 794 N N . SER A 1 102 ? 1.439 8.819 -17.772 1.00 95.38 102 SER A N 1
ATOM 795 C CA . SER A 1 102 ? 0.031 8.454 -17.633 1.00 95.38 102 SER A CA 1
ATOM 796 C C . SER A 1 102 ? -0.200 7.291 -16.665 1.00 95.38 102 SER A C 1
ATOM 798 O O . SER A 1 102 ? 0.582 6.344 -16.564 1.00 95.38 102 SER A O 1
ATOM 800 N N . GLU A 1 103 ? -1.353 7.313 -15.989 1.00 93.44 103 GLU A N 1
ATOM 801 C CA . GLU A 1 103 ? -1.796 6.216 -15.118 1.00 93.44 103 GLU A CA 1
ATOM 802 C C . GLU A 1 103 ? -1.960 4.898 -15.896 1.00 93.44 103 GLU A C 1
ATOM 804 O O . GLU A 1 103 ? -1.663 3.825 -15.376 1.00 93.44 103 GLU A O 1
ATOM 809 N N . SER A 1 104 ? -2.362 4.963 -17.169 1.00 94.38 104 SER A N 1
ATOM 810 C CA . SER A 1 104 ? -2.457 3.795 -18.051 1.00 94.38 104 SER A CA 1
ATOM 811 C C . SER A 1 104 ? -1.114 3.099 -18.268 1.00 94.38 104 SER A C 1
ATOM 813 O O . SER A 1 104 ? -1.057 1.873 -18.207 1.00 94.38 104 SER A O 1
ATOM 815 N N . GLU A 1 105 ? -0.031 3.848 -18.481 1.00 95.44 105 GLU A N 1
ATOM 816 C CA . GLU A 1 105 ? 1.308 3.269 -18.657 1.00 95.44 105 GLU A CA 1
ATOM 817 C C . GLU A 1 105 ? 1.816 2.644 -17.362 1.00 95.44 105 GLU A C 1
ATOM 819 O O . GLU A 1 105 ? 2.319 1.519 -17.376 1.00 95.44 105 GLU A O 1
ATOM 824 N N . ALA A 1 106 ? 1.600 3.322 -16.231 1.00 95.94 106 ALA A N 1
ATOM 825 C CA . ALA A 1 106 ? 1.902 2.768 -14.917 1.00 95.94 106 ALA A CA 1
ATOM 826 C C . ALA A 1 106 ? 1.167 1.440 -14.676 1.00 95.94 106 ALA A C 1
ATOM 828 O O . ALA A 1 106 ? 1.754 0.494 -14.150 1.00 95.94 106 ALA A O 1
ATOM 829 N N . LEU A 1 107 ? -0.104 1.337 -15.080 1.00 95.88 107 LEU A N 1
ATOM 830 C CA . LEU A 1 107 ? -0.887 0.105 -14.958 1.00 95.88 107 LEU A CA 1
ATOM 831 C C . LEU A 1 107 ? -0.395 -1.003 -15.892 1.00 95.88 107 LEU A C 1
ATOM 833 O O . LEU A 1 107 ? -0.352 -2.160 -15.471 1.00 95.88 107 LEU A O 1
ATOM 837 N N . VAL A 1 108 ? -0.009 -0.670 -17.127 1.00 95.44 108 VAL A N 1
ATOM 838 C CA . VAL A 1 108 ? 0.611 -1.630 -18.054 1.00 95.44 108 VAL A CA 1
ATOM 839 C C . VAL A 1 108 ? 1.901 -2.178 -17.454 1.00 95.44 108 VAL A C 1
ATOM 841 O O . VAL A 1 108 ? 2.095 -3.390 -17.453 1.00 95.44 108 VAL A O 1
ATOM 844 N N . TRP A 1 109 ? 2.745 -1.320 -16.879 1.00 94.88 109 TRP A N 1
ATOM 845 C CA . TRP A 1 109 ? 3.968 -1.750 -16.206 1.00 94.88 109 TRP A CA 1
ATOM 846 C C . TRP A 1 109 ? 3.684 -2.619 -14.973 1.00 94.88 109 TRP A C 1
ATOM 848 O O . TRP A 1 109 ? 4.289 -3.673 -14.796 1.00 94.88 109 TRP A O 1
ATOM 858 N N . LEU A 1 110 ? 2.729 -2.206 -14.135 1.00 96.56 110 LEU A N 1
ATOM 859 C CA . LEU A 1 110 ? 2.392 -2.887 -12.884 1.00 96.56 110 LEU A CA 1
ATOM 860 C C . LEU A 1 110 ? 1.788 -4.281 -13.120 1.00 96.56 110 LEU A C 1
ATOM 862 O O . LEU A 1 110 ? 2.032 -5.196 -12.334 1.00 96.56 110 LEU A O 1
ATOM 866 N N . LYS A 1 111 ? 0.986 -4.447 -14.179 1.00 96.38 111 LYS A N 1
ATOM 867 C CA . LYS A 1 111 ? 0.268 -5.697 -14.487 1.00 96.38 111 LYS A CA 1
ATOM 868 C C . LYS A 1 111 ? 0.943 -6.557 -15.553 1.00 96.38 111 LYS A C 1
ATOM 870 O O . LYS A 1 111 ? 0.650 -7.749 -15.626 1.00 96.38 111 LYS A O 1
ATOM 875 N N . GLY A 1 112 ? 1.804 -5.976 -16.379 1.00 93.50 112 GLY A N 1
ATOM 876 C CA . GLY A 1 112 ? 2.505 -6.677 -17.447 1.00 93.50 112 GLY A CA 1
ATOM 877 C C . GLY A 1 112 ? 3.665 -7.540 -16.934 1.00 93.50 112 GLY A C 1
ATOM 878 O O . GLY A 1 112 ? 4.207 -7.264 -15.862 1.00 93.50 112 GLY A O 1
ATOM 879 N N . PRO A 1 113 ? 4.076 -8.576 -17.690 1.00 89.69 113 PRO A N 1
ATOM 880 C CA . PRO A 1 113 ? 5.298 -9.326 -17.409 1.00 89.69 113 PRO A CA 1
ATOM 881 C C . PRO A 1 113 ? 6.508 -8.393 -17.328 1.00 89.69 113 PRO A C 1
ATOM 883 O O . PRO A 1 113 ? 6.691 -7.541 -18.201 1.00 89.69 113 PRO A O 1
ATOM 886 N N . HIS A 1 114 ? 7.359 -8.574 -16.319 1.00 86.81 114 HIS A N 1
ATOM 887 C CA . HIS A 1 114 ? 8.501 -7.695 -16.100 1.00 86.81 114 HIS A CA 1
ATOM 888 C C . HIS A 1 114 ? 9.828 -8.462 -16.108 1.00 86.81 114 HIS A C 1
ATOM 890 O O . HIS A 1 114 ? 10.001 -9.465 -15.421 1.00 86.81 114 HIS A O 1
ATOM 896 N N . ARG A 1 115 ? 10.796 -7.971 -16.896 1.00 79.38 115 ARG A N 1
ATOM 897 C CA . ARG A 1 115 ? 12.101 -8.633 -17.113 1.00 79.38 115 ARG A CA 1
ATOM 898 C C . ARG A 1 115 ? 13.168 -8.315 -16.065 1.00 79.38 115 ARG A C 1
ATOM 900 O O . ARG A 1 115 ? 14.212 -8.952 -16.058 1.00 79.38 115 ARG A O 1
ATOM 907 N N . GLY A 1 116 ? 12.925 -7.326 -15.207 1.00 78.75 116 GLY A N 1
ATOM 908 C CA . GLY A 1 116 ? 13.796 -7.036 -14.065 1.00 78.75 116 GLY A CA 1
ATOM 909 C C . GLY A 1 116 ? 13.988 -8.279 -13.193 1.00 78.75 116 GLY A C 1
ATOM 910 O O . GLY A 1 116 ? 13.022 -8.997 -12.931 1.00 78.75 116 GLY A O 1
ATOM 911 N N . THR A 1 117 ? 15.223 -8.514 -12.750 1.00 78.81 117 THR A N 1
ATOM 912 C CA . THR A 1 117 ? 15.657 -9.742 -12.057 1.00 78.81 117 THR A CA 1
ATOM 913 C C . THR A 1 117 ? 14.776 -10.106 -10.863 1.00 78.81 117 THR A C 1
ATOM 915 O O . THR A 1 117 ? 14.454 -11.276 -10.683 1.00 78.81 117 THR A O 1
ATOM 918 N N . LEU A 1 118 ? 14.311 -9.102 -10.111 1.00 83.94 118 LEU A N 1
ATOM 919 C CA . LEU A 1 118 ? 13.402 -9.266 -8.972 1.00 83.94 118 LEU A CA 1
ATOM 920 C C . LEU A 1 118 ? 12.119 -10.037 -9.320 1.00 83.94 118 LEU A C 1
ATOM 922 O O . LEU A 1 118 ? 11.603 -10.773 -8.487 1.00 83.94 118 LEU A O 1
ATOM 926 N N . PHE A 1 119 ? 11.586 -9.844 -10.526 1.00 87.88 119 PHE A N 1
ATOM 927 C CA . PHE A 1 119 ? 10.257 -10.333 -10.887 1.00 87.88 119 PHE A CA 1
ATOM 928 C C . PHE A 1 119 ? 10.285 -11.676 -11.615 1.00 87.88 119 PHE A C 1
ATOM 930 O O . PHE A 1 119 ? 9.232 -12.277 -11.787 1.00 87.88 119 PHE A O 1
ATOM 937 N N . ALA A 1 120 ? 11.456 -12.145 -12.064 1.00 85.44 120 ALA A N 1
ATOM 938 C CA . ALA A 1 120 ? 11.618 -13.413 -12.785 1.00 85.44 120 ALA A CA 1
ATOM 939 C C . ALA A 1 120 ? 10.594 -13.630 -13.930 1.00 85.44 120 ALA A C 1
ATOM 941 O O . ALA A 1 120 ? 10.159 -14.749 -14.189 1.00 85.44 120 ALA A O 1
ATOM 942 N N . GLY A 1 121 ? 10.185 -12.555 -14.617 1.00 87.31 121 GLY A N 1
ATOM 943 C CA . GLY A 1 121 ? 9.184 -12.596 -15.690 1.00 87.31 121 GLY A CA 1
ATOM 944 C C . GLY A 1 121 ? 7.726 -12.448 -15.239 1.00 87.31 121 GLY A C 1
ATOM 945 O O . GLY A 1 121 ? 6.866 -12.214 -16.088 1.00 87.31 121 GLY A O 1
ATOM 946 N N . ALA A 1 122 ? 7.429 -12.522 -13.939 1.00 90.81 122 ALA A N 1
ATOM 947 C CA . ALA A 1 122 ? 6.113 -12.201 -13.393 1.00 90.81 122 ALA A CA 1
ATOM 948 C C . ALA A 1 122 ? 5.835 -10.689 -13.447 1.00 90.81 122 ALA A C 1
ATOM 950 O O . ALA A 1 122 ? 6.730 -9.872 -13.689 1.00 90.81 122 ALA A O 1
ATOM 951 N N . SER A 1 123 ? 4.579 -10.303 -13.223 1.00 95.88 123 SER A N 1
ATOM 952 C CA . SER A 1 123 ? 4.242 -8.890 -13.063 1.00 95.88 123 SER A CA 1
ATOM 953 C C . SER A 1 123 ? 4.534 -8.409 -11.638 1.00 95.88 123 SER A C 1
ATOM 955 O O . SER A 1 123 ? 4.400 -9.186 -10.683 1.00 95.88 123 SER A O 1
ATOM 957 N N . PRO A 1 124 ? 4.877 -7.122 -11.447 1.00 96.50 124 PRO A N 1
ATOM 958 C CA . PRO A 1 124 ? 5.031 -6.555 -10.113 1.00 96.50 124 PRO A CA 1
ATOM 959 C C . PRO A 1 124 ? 3.763 -6.703 -9.256 1.00 96.50 124 PRO A C 1
ATOM 961 O O . PRO A 1 124 ? 3.869 -6.911 -8.050 1.00 96.50 124 PRO A O 1
ATOM 964 N N . MET A 1 125 ? 2.571 -6.675 -9.866 1.00 97.50 125 MET A N 1
ATOM 965 C CA . MET A 1 125 ? 1.303 -6.944 -9.180 1.00 97.50 125 MET A CA 1
ATOM 966 C C . MET A 1 125 ? 1.240 -8.355 -8.583 1.00 97.50 125 MET A C 1
ATOM 968 O O . MET A 1 125 ? 0.889 -8.502 -7.414 1.00 97.50 125 MET A O 1
ATOM 972 N N . VAL A 1 126 ? 1.596 -9.387 -9.355 1.00 95.81 126 VAL A N 1
ATOM 973 C CA . VAL A 1 126 ? 1.630 -10.775 -8.855 1.00 95.81 126 VAL A CA 1
ATOM 974 C C . VAL A 1 126 ? 2.601 -10.880 -7.682 1.00 95.81 126 VAL A C 1
ATOM 976 O O . VAL A 1 126 ? 2.249 -11.417 -6.637 1.00 95.81 126 VAL A O 1
ATOM 979 N N . TYR A 1 127 ? 3.775 -10.259 -7.800 1.00 94.75 127 TYR A N 1
ATOM 980 C CA . TYR A 1 127 ? 4.769 -10.249 -6.729 1.00 94.75 127 TYR A CA 1
ATOM 981 C C . TYR A 1 127 ? 4.255 -9.585 -5.437 1.00 94.75 127 TYR A C 1
ATOM 983 O O . TYR A 1 127 ? 4.543 -10.052 -4.336 1.00 94.75 127 TYR A O 1
ATOM 991 N N . MET A 1 128 ? 3.469 -8.507 -5.549 1.00 97.31 128 MET A N 1
ATOM 992 C CA . MET A 1 128 ? 2.828 -7.864 -4.393 1.00 97.31 128 MET A CA 1
ATOM 993 C C . MET A 1 128 ? 1.795 -8.772 -3.716 1.00 97.31 128 MET A C 1
ATOM 995 O O . MET A 1 128 ? 1.709 -8.772 -2.490 1.00 97.31 128 MET A O 1
ATOM 999 N N . LEU A 1 129 ? 1.004 -9.506 -4.502 1.00 97.00 129 LEU A N 1
ATOM 1000 C CA . LEU A 1 129 ? -0.083 -10.353 -4.005 1.00 97.00 129 LEU A CA 1
ATOM 1001 C C . LEU A 1 129 ? 0.431 -11.661 -3.393 1.00 97.00 129 LEU A C 1
ATOM 1003 O O . LEU A 1 129 ? -0.034 -12.067 -2.333 1.00 97.00 129 LEU A O 1
ATOM 1007 N N . GLU A 1 130 ? 1.415 -12.298 -4.023 1.00 93.94 130 GLU A N 1
ATOM 1008 C CA . GLU A 1 130 ? 1.962 -13.581 -3.567 1.00 93.94 130 GLU A CA 1
ATOM 1009 C C . GLU A 1 130 ? 3.046 -13.413 -2.493 1.00 93.94 130 GLU A C 1
ATOM 1011 O O . GLU A 1 130 ? 3.201 -14.268 -1.623 1.00 93.94 130 GLU A O 1
ATOM 1016 N N . GLY A 1 131 ? 3.783 -12.297 -2.510 1.00 92.06 131 GLY A N 1
ATOM 1017 C CA . GLY A 1 131 ? 4.904 -12.048 -1.598 1.00 92.06 131 GLY A CA 1
ATOM 1018 C C . GLY A 1 131 ? 4.524 -11.420 -0.252 1.00 92.06 131 GLY A C 1
ATOM 1019 O O . GLY A 1 131 ? 5.405 -11.118 0.557 1.00 92.06 131 GLY A O 1
ATOM 1020 N N . GLY A 1 132 ? 3.239 -11.150 -0.004 1.00 94.12 132 GLY A N 1
ATOM 1021 C CA . GLY A 1 132 ? 2.773 -10.520 1.232 1.00 94.12 132 GLY A CA 1
ATOM 1022 C C . GLY A 1 132 ? 3.442 -9.163 1.508 1.00 94.12 132 GLY A C 1
ATOM 1023 O O . GLY A 1 132 ? 3.540 -8.302 0.633 1.00 94.12 132 GLY A O 1
ATOM 1024 N N . HIS A 1 133 ? 3.893 -8.937 2.750 1.00 96.19 133 HIS A N 1
ATOM 1025 C CA . HIS A 1 133 ? 4.530 -7.663 3.116 1.00 96.19 133 HIS A CA 1
ATOM 1026 C C . HIS A 1 133 ? 5.871 -7.459 2.397 1.00 96.19 133 HIS A C 1
ATOM 1028 O O . HIS A 1 133 ? 6.160 -6.361 1.918 1.00 96.19 133 HIS A O 1
ATOM 1034 N N . ASP A 1 134 ? 6.675 -8.516 2.280 1.00 96.06 134 ASP A N 1
ATOM 1035 C CA . ASP A 1 134 ? 7.984 -8.447 1.628 1.00 96.06 134 ASP A CA 1
ATOM 1036 C C . ASP A 1 134 ? 7.858 -8.227 0.122 1.00 96.06 134 ASP A C 1
ATOM 1038 O O . ASP A 1 134 ? 8.650 -7.477 -0.455 1.00 96.06 134 ASP A O 1
ATOM 1042 N N . GLY A 1 135 ? 6.821 -8.800 -0.497 1.00 96.25 135 GLY A N 1
ATOM 1043 C CA . GLY A 1 135 ? 6.411 -8.511 -1.868 1.00 96.25 135 GLY A CA 1
ATOM 1044 C C . GLY A 1 135 ? 6.182 -7.016 -2.080 1.00 96.25 135 GLY A C 1
ATOM 1045 O O . GLY A 1 135 ? 6.877 -6.382 -2.878 1.00 96.25 135 GLY A O 1
ATOM 1046 N N . LEU A 1 136 ? 5.283 -6.424 -1.284 1.00 97.88 136 LEU A N 1
ATOM 1047 C CA . LEU A 1 136 ? 5.008 -4.981 -1.291 1.00 97.88 136 LEU A CA 1
ATOM 1048 C C . LEU A 1 136 ? 6.280 -4.142 -1.112 1.00 97.88 136 LEU A C 1
ATOM 1050 O O . LEU A 1 136 ? 6.541 -3.211 -1.878 1.00 97.88 136 LEU A O 1
ATOM 1054 N N . MET A 1 137 ? 7.093 -4.465 -0.108 1.00 97.81 137 MET A N 1
ATOM 1055 C CA . MET A 1 137 ? 8.295 -3.690 0.189 1.00 97.81 137 MET A CA 1
ATOM 1056 C C . MET A 1 137 ? 9.373 -3.829 -0.885 1.00 97.81 137 MET A C 1
ATOM 1058 O O . MET A 1 137 ? 10.100 -2.868 -1.136 1.00 97.81 137 MET A O 1
ATOM 1062 N N . SER A 1 138 ? 9.471 -4.976 -1.550 1.00 95.81 138 SER A N 1
ATOM 1063 C CA . SER A 1 138 ? 10.432 -5.180 -2.636 1.00 95.81 138 SER A CA 1
ATOM 1064 C C . SER A 1 138 ? 10.046 -4.391 -3.881 1.00 95.81 138 SER A C 1
ATOM 1066 O O . SER A 1 138 ? 10.899 -3.693 -4.425 1.00 95.81 138 SER A O 1
ATOM 1068 N N . VAL A 1 139 ? 8.765 -4.393 -4.271 1.00 96.50 139 VAL A N 1
ATOM 1069 C CA . VAL A 1 139 ? 8.278 -3.548 -5.379 1.00 96.50 139 VAL A CA 1
ATOM 1070 C C . VAL A 1 139 ? 8.469 -2.067 -5.060 1.00 96.50 139 VAL A C 1
ATOM 1072 O O . VAL A 1 139 ? 8.965 -1.311 -5.895 1.00 96.50 139 VAL A O 1
ATOM 1075 N N . ARG A 1 140 ? 8.154 -1.647 -3.828 1.00 96.69 140 ARG A N 1
ATOM 1076 C CA . ARG A 1 140 ? 8.395 -0.271 -3.380 1.00 96.69 140 ARG A CA 1
ATOM 1077 C C . ARG A 1 140 ? 9.867 0.119 -3.507 1.00 96.69 140 ARG A C 1
ATOM 1079 O O . ARG A 1 140 ? 10.162 1.154 -4.093 1.00 96.69 140 ARG A O 1
ATOM 1086 N N . ARG A 1 141 ? 10.783 -0.707 -2.987 1.00 94.69 141 ARG A N 1
ATOM 1087 C CA . ARG A 1 141 ? 12.233 -0.457 -3.064 1.00 94.69 141 ARG A CA 1
ATOM 1088 C C . ARG A 1 141 ? 12.735 -0.425 -4.503 1.00 94.69 141 ARG A C 1
ATOM 1090 O O . ARG A 1 141 ? 13.553 0.429 -4.823 1.00 94.69 141 ARG A O 1
ATOM 1097 N N . TYR A 1 142 ? 12.228 -1.308 -5.362 1.00 94.31 142 TYR A N 1
ATOM 1098 C CA . TYR A 1 142 ? 12.558 -1.316 -6.785 1.00 94.31 142 TYR A CA 1
ATOM 1099 C C . TYR A 1 142 ? 12.193 0.021 -7.448 1.00 94.31 142 TYR A C 1
ATOM 1101 O O . TYR A 1 142 ? 13.030 0.647 -8.094 1.00 94.31 142 TYR A O 1
ATOM 1109 N N . LEU A 1 143 ? 10.967 0.506 -7.231 1.00 94.62 143 LEU A N 1
ATOM 1110 C CA . LEU A 1 143 ? 10.511 1.790 -7.770 1.00 94.62 143 LEU A CA 1
ATOM 1111 C C . LEU A 1 143 ? 11.261 2.983 -7.154 1.00 94.62 143 LEU A C 1
ATOM 1113 O O . LEU A 1 143 ? 11.593 3.935 -7.859 1.00 94.62 143 LEU A O 1
ATOM 1117 N N . ASP A 1 144 ? 11.561 2.925 -5.853 1.00 93.25 144 ASP A N 1
ATOM 1118 C CA . ASP A 1 144 ? 12.364 3.930 -5.152 1.00 93.25 144 ASP A CA 1
ATOM 1119 C C . ASP A 1 144 ? 13.805 4.010 -5.700 1.00 93.25 144 ASP A C 1
ATOM 1121 O O . ASP A 1 144 ? 14.361 5.104 -5.810 1.00 93.25 144 ASP A O 1
ATOM 1125 N N . ALA A 1 145 ? 14.399 2.876 -6.078 1.00 91.31 145 ALA A N 1
ATOM 1126 C CA . ALA A 1 145 ? 15.704 2.825 -6.730 1.00 91.31 145 ALA A CA 1
ATOM 1127 C C . ALA A 1 145 ? 15.642 3.390 -8.156 1.00 91.31 145 ALA A C 1
ATOM 1129 O O . ALA A 1 145 ? 16.490 4.204 -8.528 1.00 91.31 145 ALA A O 1
ATOM 1130 N N . TRP A 1 146 ? 14.599 3.041 -8.918 1.00 90.38 146 TRP A N 1
ATOM 1131 C CA . TRP A 1 146 ? 14.421 3.528 -10.284 1.00 90.38 146 TRP A CA 1
ATOM 1132 C C . TRP A 1 146 ? 14.286 5.052 -10.325 1.00 90.38 146 TRP A C 1
ATOM 1134 O O . TRP A 1 146 ? 15.017 5.710 -11.067 1.00 90.38 146 TRP A O 1
ATOM 1144 N N . ARG A 1 147 ? 13.469 5.651 -9.447 1.00 87.19 147 ARG A N 1
ATOM 1145 C CA . ARG A 1 147 ? 13.388 7.123 -9.348 1.00 87.19 147 ARG A CA 1
ATOM 1146 C C . ARG A 1 147 ? 14.702 7.779 -8.906 1.00 87.19 147 ARG A C 1
ATOM 1148 O O . ARG A 1 147 ? 14.881 8.972 -9.115 1.00 87.19 147 ARG A O 1
ATOM 1155 N N . GLY A 1 148 ? 15.591 7.025 -8.260 1.00 85.94 148 GLY A N 1
ATOM 1156 C CA . GLY A 1 148 ? 16.933 7.458 -7.869 1.00 85.94 148 GLY A CA 1
ATOM 1157 C C . GLY A 1 148 ? 17.996 7.259 -8.955 1.00 85.94 148 GLY A C 1
ATOM 1158 O O . GLY A 1 148 ? 19.166 7.509 -8.688 1.00 85.94 148 GLY A O 1
ATOM 1159 N N . GLY A 1 149 ? 17.614 6.797 -10.153 1.00 83.19 149 GLY A N 1
ATOM 1160 C CA . GLY A 1 149 ? 18.522 6.550 -11.279 1.00 83.19 149 GLY A CA 1
ATOM 1161 C C . GLY A 1 149 ? 19.137 5.148 -11.317 1.00 83.19 149 GLY A C 1
ATOM 1162 O O . GLY A 1 149 ? 19.932 4.861 -12.208 1.00 83.19 149 GLY A O 1
ATOM 1163 N N . ASN A 1 150 ? 18.769 4.252 -10.397 1.00 76.81 150 ASN A N 1
ATOM 1164 C CA . ASN A 1 150 ? 19.230 2.866 -10.399 1.00 76.81 150 ASN A CA 1
ATOM 1165 C C . ASN A 1 150 ? 18.124 1.961 -10.958 1.00 76.81 150 ASN A C 1
ATOM 1167 O O . ASN A 1 150 ? 17.188 1.595 -10.251 1.00 76.81 150 ASN A O 1
ATOM 1171 N N . MET A 1 151 ? 18.216 1.613 -12.244 1.00 65.75 151 MET A N 1
ATOM 1172 C CA . MET A 1 151 ? 17.150 0.913 -12.982 1.00 65.75 151 MET A CA 1
ATOM 1173 C C . MET A 1 151 ? 16.982 -0.575 -12.623 1.00 65.75 151 MET A C 1
ATOM 1175 O O . MET A 1 151 ? 16.361 -1.317 -13.379 1.00 65.75 151 MET A O 1
ATOM 1179 N N . GLY A 1 152 ? 17.536 -1.042 -11.498 1.00 60.75 152 GLY A N 1
ATOM 1180 C CA . GLY A 1 152 ? 17.305 -2.405 -11.013 1.00 60.75 152 GLY A CA 1
ATOM 1181 C C . GLY A 1 152 ? 17.789 -3.500 -11.971 1.00 60.75 152 GLY A C 1
ATOM 1182 O O . GLY A 1 152 ? 17.332 -4.636 -11.871 1.00 60.75 152 GLY A O 1
ATOM 1183 N N . ALA A 1 153 ? 18.720 -3.176 -12.877 1.00 59.84 153 ALA A N 1
ATOM 1184 C CA . ALA A 1 153 ? 19.306 -4.120 -13.831 1.00 59.84 153 ALA A CA 1
ATOM 1185 C C . ALA A 1 153 ? 20.138 -5.229 -13.151 1.00 59.84 153 ALA A C 1
ATOM 1187 O O . ALA A 1 153 ? 20.578 -6.161 -13.814 1.00 59.84 153 ALA A O 1
ATOM 1188 N N . GLY A 1 154 ? 20.329 -5.146 -11.830 1.00 57.81 154 GLY A N 1
ATOM 1189 C CA . GLY A 1 154 ? 21.341 -5.917 -11.122 1.00 57.81 154 GLY A CA 1
ATOM 1190 C C . GLY A 1 154 ? 22.740 -5.386 -11.429 1.00 57.81 154 GLY A C 1
ATOM 1191 O O . GLY A 1 154 ? 22.924 -4.498 -12.264 1.00 57.81 154 GLY A O 1
ATOM 1192 N N . ALA A 1 155 ? 23.733 -5.905 -10.715 1.00 59.47 155 ALA A N 1
ATOM 1193 C CA . ALA A 1 155 ? 25.113 -5.733 -11.139 1.00 59.47 155 ALA A CA 1
ATOM 1194 C C . ALA A 1 155 ? 25.290 -6.470 -12.488 1.00 59.47 155 ALA A C 1
ATOM 1196 O O . ALA A 1 155 ? 24.631 -7.500 -12.675 1.00 59.47 155 ALA A O 1
ATOM 1197 N N . PRO A 1 156 ? 26.099 -5.958 -13.436 1.00 64.25 156 PRO A N 1
ATOM 1198 C CA . PRO A 1 156 ? 26.377 -6.663 -14.683 1.00 64.25 156 PRO A CA 1
ATOM 1199 C C . PRO A 1 156 ? 26.723 -8.133 -14.427 1.00 64.25 156 PRO A C 1
ATOM 1201 O O . PRO A 1 156 ? 27.393 -8.462 -13.448 1.00 64.25 156 PRO A O 1
ATOM 1204 N N . GLU A 1 157 ? 26.264 -9.033 -15.293 1.00 61.38 157 GLU A N 1
ATOM 1205 C CA . GLU A 1 157 ? 26.584 -10.453 -15.158 1.00 61.38 157 GLU A CA 1
ATOM 1206 C C . GLU A 1 157 ? 28.114 -10.636 -15.119 1.00 61.38 157 GLU A C 1
ATOM 1208 O O . GLU A 1 157 ? 28.833 -10.125 -15.977 1.00 61.38 157 GLU A O 1
ATOM 1213 N N . GLY A 1 158 ? 28.618 -11.287 -14.065 1.00 69.31 158 GLY A N 1
ATOM 1214 C CA . GLY A 1 158 ? 30.057 -11.438 -13.817 1.00 69.31 158 GLY A CA 1
ATOM 1215 C C . GLY A 1 158 ? 30.743 -10.283 -13.072 1.00 69.31 158 GLY A C 1
ATOM 1216 O O . GLY A 1 158 ? 31.938 -10.374 -12.816 1.00 69.31 158 GLY A O 1
ATOM 1217 N N . SER A 1 159 ? 30.030 -9.224 -12.671 1.00 72.38 159 SER A N 1
ATOM 1218 C CA . SER A 1 159 ? 30.600 -8.143 -11.847 1.00 72.38 159 SER A CA 1
ATOM 1219 C C . SER A 1 159 ? 30.531 -8.411 -10.339 1.00 72.38 159 SER A C 1
ATOM 1221 O O . SER A 1 159 ? 30.846 -7.526 -9.545 1.00 72.38 159 SER A O 1
ATOM 1223 N N . PHE A 1 160 ? 30.027 -9.577 -9.934 1.00 75.75 160 PHE A N 1
ATOM 1224 C CA . PHE A 1 160 ? 30.007 -9.999 -8.540 1.00 75.75 160 PHE A CA 1
ATOM 1225 C C . PHE A 1 160 ? 31.315 -10.720 -8.219 1.00 75.75 160 PHE A C 1
ATOM 1227 O O . PHE A 1 160 ? 31.605 -11.765 -8.801 1.00 75.75 160 PHE A O 1
ATOM 1234 N N . GLU A 1 161 ? 32.083 -10.171 -7.285 1.00 81.56 161 GLU A N 1
ATOM 1235 C CA . GLU A 1 161 ? 33.229 -10.854 -6.693 1.00 81.56 161 GLU A CA 1
ATOM 1236 C C . GLU A 1 161 ? 32.738 -11.640 -5.471 1.00 81.56 161 GLU A C 1
ATOM 1238 O O . GLU A 1 161 ? 32.068 -11.091 -4.594 1.00 81.56 161 GLU A O 1
ATOM 1243 N N . ALA A 1 162 ? 32.983 -12.952 -5.455 1.00 81.44 162 ALA A N 1
ATOM 1244 C CA . ALA A 1 162 ? 32.491 -13.817 -4.390 1.00 81.44 162 ALA A CA 1
ATOM 1245 C C . ALA A 1 162 ? 33.146 -13.449 -3.053 1.00 81.44 162 ALA A C 1
ATOM 1247 O O . ALA A 1 162 ? 34.370 -13.441 -2.949 1.00 81.44 162 ALA A O 1
ATOM 1248 N N . VAL A 1 163 ? 32.319 -13.189 -2.035 1.00 83.38 163 VAL A N 1
ATOM 1249 C CA . VAL A 1 163 ? 32.775 -12.926 -0.663 1.00 83.38 163 VAL A CA 1
ATOM 1250 C C . VAL A 1 163 ? 33.600 -14.115 -0.177 1.00 83.38 163 VAL A C 1
ATOM 1252 O O . VAL A 1 163 ? 33.129 -15.255 -0.201 1.00 83.38 163 VAL A O 1
ATOM 1255 N N . THR A 1 164 ? 34.827 -13.849 0.257 1.00 90.12 164 THR A N 1
ATOM 1256 C CA . THR A 1 164 ? 35.731 -14.863 0.798 1.00 90.12 164 THR A CA 1
ATOM 1257 C C . THR A 1 164 ? 35.616 -14.934 2.317 1.00 90.12 164 THR A C 1
ATOM 1259 O O . THR A 1 164 ? 35.089 -14.031 2.965 1.00 90.12 164 THR A O 1
ATOM 1262 N N . GLU A 1 165 ? 36.144 -16.000 2.925 1.00 82.94 165 GLU A N 1
ATOM 1263 C CA . GLU A 1 165 ? 36.193 -16.114 4.390 1.00 82.94 165 GLU A CA 1
ATOM 1264 C C . GLU A 1 165 ? 36.947 -14.945 5.052 1.00 82.94 165 GLU A C 1
ATOM 1266 O O . GLU A 1 165 ? 36.643 -14.595 6.189 1.00 82.94 165 GLU A O 1
ATOM 1271 N N . GLY A 1 166 ? 37.885 -14.304 4.339 1.00 86.81 166 GLY A N 1
ATOM 1272 C CA . GLY A 1 166 ? 38.639 -13.145 4.829 1.00 86.81 166 GLY A CA 1
ATOM 1273 C C . GLY A 1 166 ? 37.830 -11.847 4.918 1.00 86.81 166 GLY A C 1
ATOM 1274 O O . GLY A 1 166 ? 38.232 -10.932 5.633 1.00 86.81 166 GLY A O 1
ATOM 1275 N N . ASP A 1 167 ? 36.684 -11.781 4.241 1.00 81.94 167 ASP A N 1
ATOM 1276 C CA . ASP A 1 167 ? 35.785 -10.623 4.239 1.00 81.94 167 ASP A CA 1
ATOM 1277 C C . ASP A 1 167 ? 34.732 -10.703 5.362 1.00 81.94 167 ASP A C 1
ATOM 1279 O O . ASP A 1 167 ? 33.990 -9.749 5.617 1.00 81.94 167 ASP A O 1
ATOM 1283 N N . LEU A 1 168 ? 34.651 -11.848 6.048 1.00 82.56 168 LEU A N 1
ATOM 1284 C CA . LEU A 1 168 ? 33.709 -12.081 7.135 1.00 82.56 168 LEU A CA 1
ATOM 1285 C C . LEU A 1 168 ? 34.265 -11.508 8.445 1.00 82.56 168 LEU A C 1
ATOM 1287 O O . LEU A 1 168 ? 35.143 -12.086 9.083 1.00 82.56 168 LEU A O 1
ATOM 1291 N N . VAL A 1 169 ? 33.720 -10.374 8.885 1.00 77.38 169 VAL A N 1
ATOM 1292 C CA . VAL A 1 169 ? 34.005 -9.830 10.219 1.00 77.38 169 VAL A CA 1
ATOM 1293 C C . VAL A 1 169 ? 33.072 -10.491 11.230 1.00 77.38 169 VAL A C 1
ATOM 1295 O O . VAL A 1 169 ? 31.889 -10.161 11.307 1.00 77.38 169 VAL A O 1
ATOM 1298 N N . PHE A 1 170 ? 33.610 -11.413 12.024 1.00 70.88 170 PHE A N 1
ATOM 1299 C CA . PHE A 1 170 ? 32.931 -11.916 13.215 1.00 70.88 170 PHE A CA 1
ATOM 1300 C C . PHE A 1 170 ? 33.274 -11.000 14.395 1.00 70.88 170 PHE A C 1
ATOM 1302 O O . PHE A 1 170 ? 34.442 -10.885 14.771 1.00 70.88 170 PHE A O 1
ATOM 1309 N N . ALA A 1 171 ? 32.260 -10.309 14.920 1.00 65.38 171 ALA A N 1
ATOM 1310 C CA . ALA A 1 171 ? 32.341 -9.521 16.150 1.00 65.38 171 ALA A CA 1
ATOM 1311 C C . ALA A 1 171 ? 32.056 -10.388 17.382 1.00 65.38 171 ALA A C 1
ATOM 1313 O O . ALA A 1 171 ? 31.204 -11.301 17.269 1.00 65.38 171 ALA A O 1
#

InterPro domains:
  IPR024467 Antitoxin Xre/MbcA/ParS-like, toxin-binding domain [PF09722] (96-149)

Foldseek 3Di:
DDDDDDPDDPDPPPPPDDDDCDQVNQQVCQLVLLVVLVVLCVLLVHDPVLSCLLQPNDDPVVNVVSPVCSVVVHGDGDDPSSSLSSVLSVLLVVLLVVVDPDSVVSSCQQQAQDPQPVQVRGHLSVQSRVVRSVSSVVSSVCSVCVVVVNNNNPDPVPPDDDDDPVNDDDD

Radius of gyration: 22.31 Å; chains: 1; bounding box: 68×26×58 Å

Organism: NCBI:txid2662447

Sequence (171 aa):
MRIASVSGVDAPSKGIGYHTISKEDRERTSAPGLRAFREIADRFGLSEAERISLLGDPGRSTYHQWMKKAREQRSLTLPLDTLLRISAVLGIYKALSILFESESEALVWLKGPHRGTLFAGASPMVYMLEGGHDGLMSVRRYLDAWRGGNMGAGAPEGSFEAVTEGDLVFA

pLDDT: mean 88.19, std 15.17, range [37.72, 98.75]

Secondary structure (DSSP, 8-state):
-PPP------------------HHHHHHHHHHHHHHHHHHHHHTT--HHHHHHHTT---HHHHHHHHHHHHTT------HHHHHHHHHHHHHHHHHHHH-SSHHHHHHHHHS---SGGGTTS-HHHHHHHSHHHHHHHHHHHHHHHHTT-----SPTT-PPPPPGGG----